Protein AF-A0A382R3A6-F1 (afdb_monomer_lite)

Radius of gyration: 14.2 Å; chains: 1; bounding box: 29×28×41 Å

Foldseek 3Di:
DDDDPVRCVVCLPPPPDAAEDQDAPVVVVVDDDPNYDYDPVVVAPPVPPPPVSVVVVVVVVCVSVVD

Structure (mmCIF, N/CA/C/O backbone):
data_AF-A0A382R3A6-F1
#
_entry.id   AF-A0A382R3A6-F1
#
loop_
_atom_site.group_PDB
_atom_site.id
_atom_site.type_symbol
_atom_site.label_atom_id
_atom_site.label_alt_id
_atom_site.label_comp_id
_atom_site.label_asym_id
_atom_site.label_entity_id
_atom_site.label_seq_id
_atom_site.pdbx_PDB_ins_code
_atom_site.Cartn_x
_atom_site.Cartn_y
_atom_site.Cartn_z
_atom_site.occupancy
_atom_site.B_iso_or_equiv
_atom_site.auth_seq_id
_atom_site.auth_comp_id
_atom_site.auth_asym_id
_atom_site.auth_atom_id
_atom_site.pdbx_PDB_model_num
ATOM 1 N N . MET A 1 1 ? 3.275 13.125 10.083 1.00 82.19 1 MET A N 1
ATOM 2 C CA . MET A 1 1 ? 2.686 12.884 11.420 1.00 82.19 1 MET A CA 1
ATOM 3 C C . MET A 1 1 ? 2.545 11.382 11.577 1.00 82.19 1 MET A C 1
ATOM 5 O O . MET A 1 1 ? 2.061 10.758 10.644 1.00 82.19 1 MET A O 1
ATOM 9 N N . PHE A 1 2 ? 3.003 10.808 12.687 1.00 92.50 2 PHE A N 1
ATOM 10 C CA . PHE A 1 2 ? 2.834 9.377 12.961 1.00 92.50 2 PHE A CA 1
ATOM 11 C C . PHE A 1 2 ? 1.512 9.128 13.698 1.00 92.50 2 PHE A C 1
ATOM 13 O O . PHE A 1 2 ? 1.059 9.994 14.444 1.00 92.50 2 PHE A O 1
ATOM 20 N N . LYS A 1 3 ? 0.909 7.959 13.468 1.00 93.38 3 LYS A N 1
ATOM 21 C CA . LYS A 1 3 ? -0.264 7.447 14.187 1.00 93.38 3 LYS A CA 1
ATOM 22 C C . LYS A 1 3 ? 0.176 6.298 15.082 1.00 93.38 3 LYS A C 1
ATOM 24 O O . LYS A 1 3 ? 1.024 5.498 14.691 1.00 93.38 3 LYS A O 1
ATOM 29 N N . THR A 1 4 ? -0.396 6.216 16.270 1.00 97.44 4 THR A N 1
ATOM 30 C CA . THR A 1 4 ? -0.239 5.049 17.143 1.00 97.44 4 THR A CA 1
ATOM 31 C C . THR A 1 4 ? -1.091 3.880 16.642 1.00 97.44 4 THR A C 1
ATOM 33 O O . THR A 1 4 ? -2.034 4.064 15.869 1.00 97.44 4 THR A O 1
ATOM 36 N N . THR A 1 5 ? -0.795 2.667 17.109 1.00 96.19 5 THR A N 1
ATOM 37 C CA . THR A 1 5 ? -1.572 1.467 16.758 1.00 96.19 5 THR A CA 1
ATOM 38 C C . THR A 1 5 ? -3.022 1.566 17.229 1.00 96.19 5 THR A C 1
ATOM 40 O O . THR A 1 5 ? -3.928 1.272 16.459 1.00 96.19 5 THR A O 1
ATOM 43 N N . SER A 1 6 ? -3.260 2.075 18.441 1.00 97.25 6 SER A N 1
ATOM 44 C CA . SER A 1 6 ? -4.612 2.266 18.984 1.00 97.25 6 SER A CA 1
ATOM 45 C C . SER A 1 6 ? -5.422 3.343 18.257 1.00 97.25 6 SER A C 1
ATOM 47 O O . SER A 1 6 ? -6.648 3.334 18.310 1.00 97.25 6 SER A O 1
ATOM 49 N N . GLU A 1 7 ? -4.772 4.310 17.60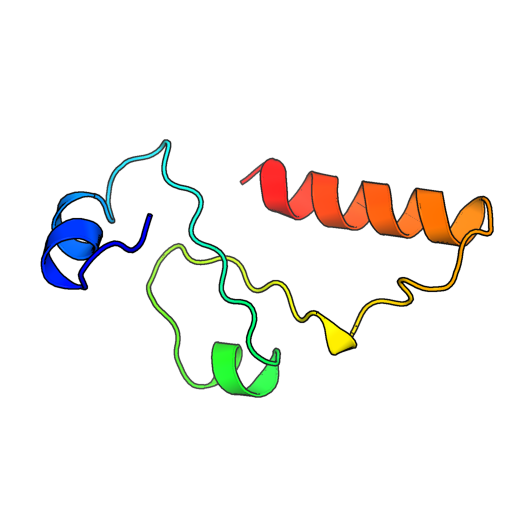6 1.00 96.50 7 GLU A N 1
ATOM 50 C CA . GLU A 1 7 ? -5.470 5.263 16.737 1.00 96.50 7 GLU A CA 1
ATOM 51 C C . GLU A 1 7 ? -5.841 4.639 15.393 1.00 96.50 7 GLU A C 1
ATOM 53 O O . GLU A 1 7 ? -6.925 4.924 14.893 1.00 96.50 7 GLU A O 1
ATOM 58 N N . LEU A 1 8 ? -4.967 3.800 14.827 1.00 95.06 8 LEU A N 1
ATOM 59 C CA . LEU A 1 8 ? -5.251 3.069 13.591 1.00 95.06 8 LEU A CA 1
ATOM 60 C C . LEU A 1 8 ? -6.395 2.069 13.790 1.00 95.06 8 LEU A C 1
ATOM 62 O O . LEU A 1 8 ? -7.306 2.025 12.974 1.00 95.06 8 LEU A O 1
ATOM 66 N N . GLU A 1 9 ? -6.384 1.323 14.895 1.00 95.38 9 GLU A N 1
ATOM 67 C CA . GLU A 1 9 ? -7.409 0.323 15.221 1.00 95.38 9 GLU A CA 1
ATOM 68 C C . GLU A 1 9 ? -8.832 0.904 15.190 1.00 95.38 9 GLU A C 1
ATOM 70 O O . GLU A 1 9 ? -9.754 0.266 14.697 1.00 95.38 9 GLU A O 1
ATOM 75 N N . LYS A 1 10 ? -9.001 2.162 15.621 1.00 96.44 10 LYS A N 1
ATOM 76 C CA . LYS A 1 10 ? -10.297 2.864 15.633 1.00 96.44 10 LYS A CA 1
ATOM 77 C C . LYS A 1 10 ? -10.867 3.174 14.249 1.00 96.44 10 LYS A C 1
ATOM 79 O O . LYS A 1 10 ? -12.040 3.524 14.165 1.00 96.44 10 LYS A O 1
ATOM 84 N N . ILE A 1 11 ? -10.044 3.126 13.205 1.00 95.62 11 ILE A N 1
ATOM 85 C CA . ILE A 1 11 ? -10.428 3.4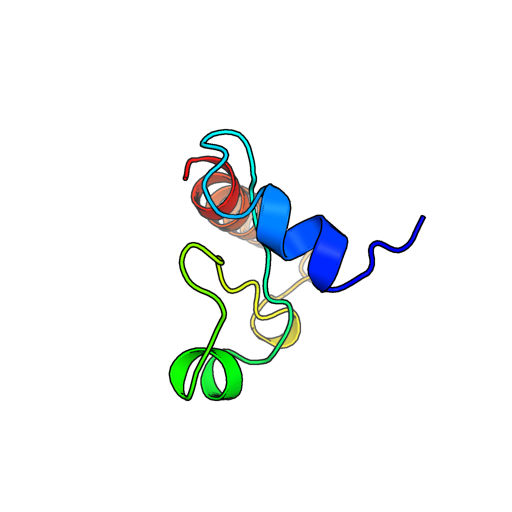98 11.838 1.00 95.62 11 ILE A CA 1
ATOM 86 C C . ILE A 1 11 ? -10.257 2.344 10.842 1.00 95.62 11 ILE A C 1
ATOM 88 O O . ILE A 1 11 ? -10.431 2.567 9.652 1.00 95.62 11 ILE A O 1
ATOM 92 N N . LEU A 1 12 ? -9.927 1.126 11.297 1.00 94.19 12 LEU A N 1
ATOM 93 C CA . LEU A 1 12 ? -9.684 -0.028 10.413 1.00 94.19 12 LEU A CA 1
ATOM 94 C C . LEU A 1 12 ? -10.885 -0.394 9.529 1.00 94.19 12 LEU A C 1
ATOM 96 O O . LEU A 1 12 ? -10.691 -0.922 8.436 1.00 94.19 12 LEU A O 1
ATOM 100 N N . ASP A 1 13 ? -12.097 -0.095 9.996 1.00 92.94 13 ASP A N 1
ATOM 101 C CA . ASP A 1 13 ? -13.346 -0.367 9.280 1.00 92.94 13 ASP A CA 1
ATOM 102 C C . ASP A 1 13 ? -13.865 0.848 8.484 1.00 92.94 13 ASP A C 1
ATOM 104 O O . ASP A 1 13 ? -14.963 0.796 7.928 1.00 92.94 13 ASP A O 1
ATOM 108 N N . ASP A 1 14 ? -13.121 1.962 8.434 1.00 94.69 14 ASP A N 1
ATOM 109 C CA . ASP A 1 14 ? -13.500 3.117 7.613 1.00 94.69 14 ASP A CA 1
ATOM 110 C C . ASP A 1 14 ? -13.365 2.753 6.122 1.00 94.69 14 ASP A C 1
ATOM 112 O O . ASP A 1 14 ? -12.255 2.471 5.667 1.00 94.69 14 ASP A O 1
ATOM 116 N N . PRO A 1 15 ? -14.449 2.797 5.324 1.00 91.25 15 PRO A N 1
ATOM 117 C CA . PRO A 1 15 ? -14.390 2.475 3.897 1.00 91.25 15 PRO A CA 1
ATOM 118 C C . PRO A 1 15 ? -13.537 3.456 3.080 1.00 91.25 15 PRO A C 1
ATOM 120 O O . PRO A 1 15 ? -13.250 3.188 1.919 1.00 91.25 15 PRO A O 1
ATOM 123 N N . ASN A 1 16 ? -13.140 4.596 3.653 1.00 92.50 16 ASN A N 1
ATOM 124 C CA . ASN A 1 16 ? -12.246 5.560 3.013 1.00 92.50 16 ASN A CA 1
ATOM 125 C C . ASN A 1 16 ? -10.774 5.369 3.419 1.00 92.50 16 ASN A C 1
ATOM 127 O O . ASN A 1 16 ? -9.912 6.133 2.972 1.00 92.50 16 ASN A O 1
ATOM 131 N N . LEU A 1 17 ? -10.465 4.392 4.281 1.00 93.56 17 LEU A N 1
ATOM 132 C CA . LEU A 1 17 ? -9.096 4.080 4.677 1.00 93.56 17 LEU A CA 1
ATOM 133 C C . LEU A 1 17 ? -8.434 3.168 3.639 1.00 93.56 17 LEU A C 1
ATOM 135 O O . LEU A 1 17 ? -8.761 1.992 3.526 1.00 93.56 17 LEU A O 1
ATOM 139 N N . LEU A 1 18 ? -7.404 3.683 2.968 1.00 93.88 18 LEU A N 1
ATOM 140 C CA . LEU A 1 18 ? -6.458 2.854 2.226 1.00 93.88 18 LEU A CA 1
ATOM 141 C C . LEU A 1 18 ? -5.234 2.561 3.099 1.00 93.88 18 LEU A C 1
ATOM 143 O O . LEU A 1 18 ? -4.414 3.446 3.358 1.00 93.88 18 LEU A O 1
ATOM 147 N N . LEU A 1 19 ? -5.096 1.310 3.537 1.00 94.56 19 LEU A N 1
ATOM 148 C CA . LEU A 1 19 ? -3.943 0.850 4.308 1.00 94.56 19 LEU A CA 1
ATOM 149 C C . LEU A 1 19 ? -2.912 0.195 3.378 1.00 94.56 19 LEU A C 1
ATOM 151 O O . LEU A 1 19 ? -3.223 -0.770 2.688 1.00 94.56 19 LEU A O 1
ATOM 155 N N . ILE A 1 20 ? -1.679 0.708 3.364 1.00 94.19 20 ILE A N 1
ATOM 156 C CA . ILE A 1 20 ? -0.607 0.223 2.482 1.00 94.19 20 ILE A CA 1
ATOM 157 C C . ILE A 1 20 ? 0.477 -0.466 3.312 1.00 94.19 20 ILE A C 1
ATOM 159 O O . ILE A 1 20 ? 1.078 0.154 4.190 1.00 94.19 20 ILE A O 1
ATOM 163 N N . ASP A 1 21 ? 0.756 -1.731 3.002 1.00 94.56 21 ASP A N 1
ATOM 164 C CA . ASP A 1 21 ? 1.880 -2.485 3.557 1.00 94.56 21 ASP A CA 1
ATOM 165 C C . ASP A 1 21 ? 3.069 -2.424 2.591 1.00 94.56 21 ASP A C 1
ATOM 167 O O . ASP A 1 21 ? 3.004 -2.960 1.485 1.00 94.56 21 ASP A O 1
ATOM 171 N N . THR A 1 22 ? 4.154 -1.767 2.999 1.00 93.50 22 THR A N 1
ATOM 172 C CA . THR A 1 22 ? 5.345 -1.539 2.163 1.00 93.50 22 THR A CA 1
ATOM 173 C C . THR A 1 22 ? 6.429 -2.608 2.320 1.00 93.50 22 THR A C 1
ATOM 175 O O . THR A 1 22 ? 7.561 -2.398 1.877 1.00 93.50 22 THR A O 1
ATOM 178 N N . ARG A 1 23 ? 6.137 -3.713 3.016 1.00 94.12 23 ARG A N 1
ATOM 179 C CA . ARG A 1 23 ? 7.059 -4.850 3.160 1.00 94.12 23 ARG A CA 1
ATOM 180 C C . ARG A 1 23 ? 7.103 -5.688 1.883 1.00 94.12 23 ARG A C 1
ATOM 182 O O . ARG A 1 23 ? 6.294 -5.511 0.967 1.00 94.12 23 ARG A O 1
ATOM 189 N N . SER A 1 24 ? 8.035 -6.639 1.845 1.00 93.44 24 SER A N 1
ATOM 190 C CA . SER A 1 24 ? 8.097 -7.623 0.763 1.00 93.44 24 SER A CA 1
ATOM 191 C C . SER A 1 24 ? 6.794 -8.423 0.661 1.00 93.44 24 SER A C 1
ATOM 193 O O . SER A 1 24 ? 6.116 -8.674 1.666 1.00 93.44 24 SER A O 1
ATOM 195 N N . PHE A 1 25 ? 6.465 -8.894 -0.544 1.00 92.62 25 PHE A N 1
ATOM 196 C CA . PHE A 1 25 ? 5.279 -9.734 -0.739 1.00 92.62 25 PHE A CA 1
ATOM 197 C C . PHE A 1 25 ? 5.305 -11.006 0.128 1.00 92.62 25 PHE A C 1
ATOM 199 O O . PHE A 1 25 ? 4.263 -11.474 0.593 1.00 92.62 25 PHE A O 1
ATOM 206 N N . GLN A 1 26 ? 6.497 -11.554 0.386 1.00 94.31 26 GLN A N 1
ATOM 207 C CA . GLN A 1 26 ? 6.673 -12.730 1.238 1.00 94.31 26 GLN A CA 1
ATOM 208 C C . GLN A 1 26 ? 6.225 -12.461 2.682 1.00 94.31 26 GLN A C 1
ATOM 210 O O . GLN A 1 26 ? 5.486 -13.260 3.254 1.00 94.31 26 GLN A O 1
ATOM 215 N N . GLU A 1 27 ? 6.642 -11.341 3.275 1.00 96.00 27 GLU A N 1
ATOM 216 C CA . GLU A 1 27 ? 6.244 -10.970 4.639 1.00 96.00 27 GLU A CA 1
ATOM 217 C C . GLU A 1 27 ? 4.752 -10.666 4.737 1.00 96.00 27 GLU A C 1
ATOM 219 O O . GLU A 1 27 ? 4.103 -11.111 5.683 1.00 96.00 27 GLU A O 1
ATOM 224 N N . TYR A 1 28 ? 4.206 -9.953 3.747 1.00 96.19 28 TYR A N 1
ATOM 225 C CA . TYR A 1 28 ? 2.774 -9.684 3.656 1.00 96.19 28 TYR A CA 1
ATOM 226 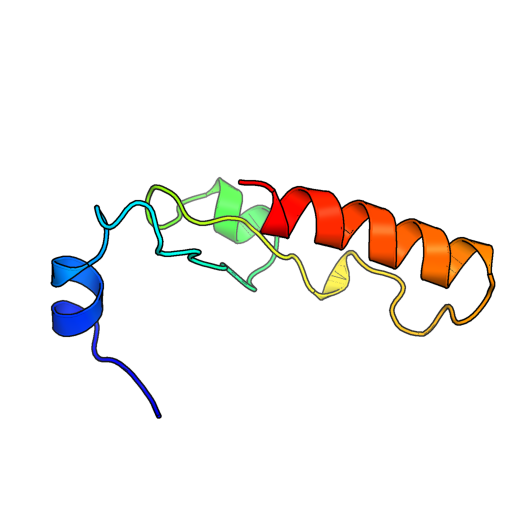C C . TYR A 1 28 ? 1.966 -10.987 3.600 1.00 96.19 28 TYR A C 1
ATOM 228 O O . TYR A 1 28 ? 1.010 -11.165 4.355 1.00 96.19 28 TYR A O 1
ATOM 236 N N . SER A 1 29 ? 2.386 -11.942 2.767 1.00 95.12 29 SER A N 1
ATOM 237 C CA . SER A 1 29 ? 1.699 -13.232 2.595 1.00 95.12 29 SER A CA 1
ATOM 238 C C . SER A 1 29 ? 1.720 -14.107 3.850 1.00 95.12 29 SER A C 1
ATOM 240 O O . SER A 1 29 ? 0.807 -14.902 4.057 1.00 95.12 29 SER A O 1
ATOM 242 N N . ASN A 1 30 ? 2.733 -13.953 4.707 1.00 97.44 30 ASN A N 1
ATOM 243 C CA . ASN A 1 30 ? 2.827 -14.674 5.979 1.00 97.44 30 ASN A CA 1
ATOM 244 C C . ASN A 1 30 ? 1.913 -14.100 7.073 1.00 97.44 30 ASN A C 1
ATOM 246 O O . ASN A 1 30 ? 1.692 -14.752 8.093 1.00 97.44 30 ASN A O 1
ATOM 250 N N . GLY A 1 31 ? 1.402 -12.883 6.887 1.00 97.25 31 GLY A N 1
ATOM 251 C CA . GLY A 1 31 ? 0.518 -12.213 7.828 1.00 97.25 31 GLY A CA 1
ATOM 252 C C . GLY A 1 31 ? 0.562 -10.698 7.658 1.00 97.25 31 GLY A C 1
ATOM 253 O O . GLY A 1 31 ? 1.630 -10.076 7.638 1.00 97.25 31 GLY A O 1
ATOM 254 N N . HIS A 1 32 ? -0.615 -10.093 7.567 1.00 96.50 32 HIS A N 1
ATOM 255 C CA . HIS A 1 32 ? -0.791 -8.655 7.405 1.00 96.50 32 HIS A CA 1
ATOM 256 C C . HIS A 1 32 ? -2.072 -8.191 8.101 1.00 96.50 32 HIS A C 1
ATOM 258 O O . HIS A 1 32 ? -2.908 -8.996 8.513 1.00 96.50 32 HIS A O 1
ATOM 264 N N . ILE A 1 33 ? -2.205 -6.875 8.254 1.00 96.06 33 ILE A N 1
ATOM 265 C CA . ILE A 1 33 ? -3.416 -6.258 8.795 1.00 96.06 33 ILE A CA 1
ATOM 266 C C . ILE A 1 33 ? -4.533 -6.411 7.758 1.00 96.06 33 ILE A C 1
ATOM 268 O O . ILE A 1 33 ? -4.314 -6.118 6.580 1.00 96.06 33 ILE A O 1
ATOM 272 N N . SER A 1 34 ? -5.718 -6.849 8.180 1.00 91.31 34 SER A N 1
ATOM 273 C CA . SER A 1 34 ? -6.888 -6.970 7.302 1.00 91.31 34 SER A CA 1
ATOM 274 C C . SER A 1 34 ? -7.147 -5.682 6.515 1.00 91.31 34 SER A C 1
ATOM 276 O O . SER A 1 34 ? -6.912 -4.584 7.016 1.00 91.31 34 SER A O 1
ATOM 278 N N . ASN A 1 35 ? -7.628 -5.824 5.279 1.00 90.44 35 ASN A N 1
ATOM 279 C CA . ASN A 1 35 ? -7.899 -4.727 4.337 1.00 90.44 35 ASN A CA 1
ATOM 280 C C . ASN A 1 35 ? -6.664 -3.921 3.886 1.00 90.44 35 ASN A C 1
ATOM 282 O O . ASN A 1 35 ? -6.809 -2.958 3.136 1.00 90.44 35 ASN A O 1
ATOM 286 N N . SER A 1 36 ? -5.443 -4.308 4.280 1.00 94.81 36 SER A N 1
ATOM 287 C CA . SER A 1 36 ? -4.230 -3.697 3.726 1.00 94.81 36 SER A CA 1
ATOM 288 C C . SER A 1 36 ? -3.900 -4.218 2.329 1.00 94.81 36 SER A C 1
ATOM 290 O O . SER A 1 36 ? -4.063 -5.401 2.023 1.00 94.81 36 SER A O 1
ATOM 292 N N . VAL A 1 37 ? -3.377 -3.329 1.488 1.00 93.31 37 VAL A N 1
ATOM 293 C CA . VAL A 1 37 ? -2.866 -3.629 0.150 1.00 93.31 37 VAL A CA 1
ATOM 294 C C . VAL A 1 37 ? -1.341 -3.655 0.203 1.00 93.31 37 VAL A C 1
ATOM 296 O O . VAL A 1 37 ? -0.716 -2.720 0.704 1.00 93.31 37 VAL A O 1
ATOM 299 N N . ASN A 1 38 ? -0.724 -4.713 -0.324 1.00 93.38 38 ASN A N 1
ATOM 300 C CA . ASN A 1 38 ? 0.731 -4.780 -0.420 1.00 93.38 38 ASN A CA 1
ATOM 301 C C . ASN A 1 38 ? 1.259 -3.899 -1.559 1.00 93.38 38 ASN A C 1
ATOM 303 O O . ASN A 1 38 ? 0.830 -4.018 -2.708 1.00 93.38 38 ASN A O 1
ATOM 307 N N . LEU A 1 39 ? 2.235 -3.056 -1.236 1.00 91.50 39 LEU A N 1
ATOM 308 C CA . LEU A 1 39 ? 3.057 -2.310 -2.175 1.00 91.50 39 LEU A CA 1
ATOM 309 C C . LEU A 1 39 ? 4.510 -2.749 -1.965 1.00 91.50 39 LEU A C 1
ATOM 311 O O . LEU A 1 39 ? 5.268 -2.098 -1.247 1.00 91.50 39 LEU A O 1
ATOM 315 N N . ASP A 1 40 ? 4.892 -3.867 -2.585 1.00 88.56 40 ASP A N 1
ATOM 316 C CA . ASP A 1 40 ? 6.272 -4.354 -2.546 1.00 88.56 40 ASP A CA 1
ATOM 317 C C . ASP A 1 40 ? 7.188 -3.429 -3.350 1.00 88.56 40 ASP A C 1
ATOM 319 O O . ASP A 1 40 ? 7.346 -3.560 -4.563 1.00 88.56 40 ASP A O 1
ATOM 323 N N . LEU A 1 41 ? 7.799 -2.489 -2.638 1.00 80.19 41 LEU A N 1
ATOM 324 C CA . LEU A 1 41 ? 8.614 -1.419 -3.191 1.00 80.19 41 LEU A CA 1
ATOM 325 C C . LEU A 1 41 ? 9.801 -1.916 -4.037 1.00 80.19 41 LEU A C 1
ATOM 327 O O . LEU A 1 41 ? 10.220 -1.227 -4.964 1.00 80.19 41 LEU A O 1
ATOM 331 N N . PHE A 1 42 ? 10.319 -3.114 -3.765 1.00 79.94 42 PHE A N 1
ATOM 332 C CA . PHE A 1 42 ? 11.476 -3.664 -4.478 1.00 79.94 42 PHE A CA 1
ATOM 333 C C . PHE A 1 42 ? 11.096 -4.456 -5.731 1.00 79.94 42 PHE A C 1
ATOM 335 O O . PHE A 1 42 ? 11.946 -4.685 -6.590 1.00 79.94 42 PHE A O 1
ATOM 342 N N . SER A 1 43 ? 9.824 -4.835 -5.866 1.00 77.44 43 SER A N 1
ATOM 343 C CA . SER A 1 43 ? 9.308 -5.544 -7.043 1.00 77.44 43 SER A CA 1
ATOM 344 C C . SER A 1 43 ? 9.068 -4.630 -8.254 1.00 77.44 43 SER A C 1
ATOM 346 O O . SER A 1 43 ? 8.730 -5.103 -9.339 1.00 77.44 43 SER A O 1
ATOM 348 N N . PHE A 1 44 ? 9.244 -3.318 -8.103 1.00 75.44 44 PHE A N 1
ATOM 349 C CA . PHE A 1 44 ? 8.974 -2.339 -9.150 1.00 75.44 44 PHE A CA 1
ATOM 350 C C . PHE A 1 44 ? 10.256 -1.761 -9.766 1.00 75.44 44 PHE A C 1
ATOM 352 O O . PHE A 1 44 ? 11.215 -1.410 -9.079 1.00 75.44 44 PHE A O 1
ATOM 359 N N . HIS A 1 45 ? 10.236 -1.543 -11.081 1.00 77.44 45 HIS A N 1
ATOM 360 C CA . HIS A 1 45 ? 11.328 -0.902 -11.817 1.00 77.44 45 HIS A CA 1
ATOM 361 C C . HIS A 1 45 ? 11.238 0.633 -11.769 1.00 77.44 45 HIS A C 1
ATOM 363 O O . HIS A 1 45 ? 11.045 1.284 -12.786 1.00 77.44 45 HIS A O 1
ATOM 369 N N . TRP A 1 46 ? 11.376 1.245 -10.592 1.00 75.69 46 TRP A N 1
ATOM 370 C CA . TRP A 1 46 ? 11.192 2.702 -10.418 1.00 75.69 46 TRP A CA 1
ATOM 371 C C . TRP A 1 46 ? 12.153 3.588 -11.208 1.00 75.69 46 TRP A C 1
ATOM 373 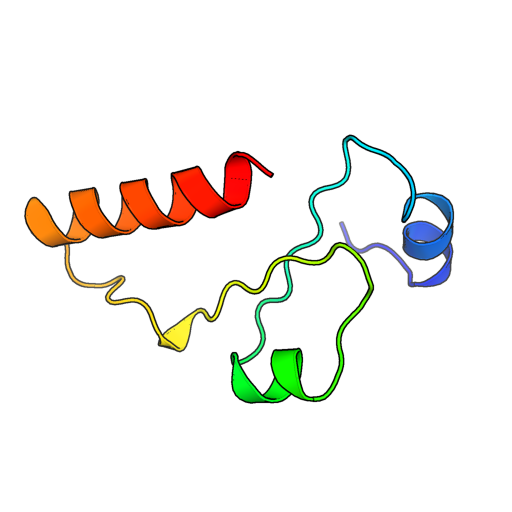O O . TRP A 1 46 ? 11.850 4.746 -11.481 1.00 75.69 46 TRP A O 1
ATOM 383 N N . ILE A 1 47 ? 13.326 3.056 -11.545 1.00 83.50 47 ILE A N 1
ATOM 384 C CA . ILE A 1 47 ? 14.325 3.761 -12.351 1.00 83.50 47 ILE A CA 1
ATOM 385 C C . ILE A 1 47 ? 14.011 3.698 -13.854 1.00 83.50 47 ILE A C 1
ATOM 387 O O . ILE A 1 47 ? 14.605 4.438 -14.639 1.00 83.50 47 ILE A O 1
ATOM 391 N N . ASP A 1 48 ? 13.070 2.839 -14.262 1.00 88.31 48 ASP A N 1
ATOM 392 C CA . ASP A 1 48 ? 12.622 2.749 -15.644 1.00 88.31 48 ASP A CA 1
ATOM 393 C C . ASP A 1 48 ? 11.680 3.912 -15.976 1.00 88.31 48 ASP A C 1
ATOM 395 O O . ASP A 1 48 ? 10.470 3.883 -15.751 1.00 88.31 48 ASP A O 1
ATOM 399 N N . THR A 1 49 ? 12.279 4.963 -16.526 1.00 92.94 49 THR A N 1
ATOM 400 C CA . THR A 1 49 ? 11.588 6.172 -16.987 1.00 92.94 49 THR A CA 1
ATOM 401 C C . THR A 1 49 ? 11.230 6.118 -18.475 1.00 92.94 49 THR A C 1
ATOM 403 O O . THR A 1 49 ? 10.851 7.138 -19.058 1.00 92.94 49 THR A O 1
ATOM 406 N N . SER A 1 50 ? 11.324 4.940 -19.110 1.00 95.06 50 SER A N 1
ATOM 407 C CA . SER A 1 50 ? 10.767 4.727 -20.449 1.00 95.06 50 SER A CA 1
ATOM 408 C C . SER A 1 50 ? 9.249 4.942 -20.447 1.00 95.06 50 SER A C 1
ATOM 410 O O . SER A 1 50 ? 8.588 4.952 -19.403 1.00 95.06 50 SER A O 1
ATOM 412 N N . LYS A 1 51 ? 8.656 5.114 -21.633 1.00 95.50 51 LYS A N 1
ATOM 413 C CA . LYS A 1 51 ? 7.196 5.266 -21.748 1.00 95.50 51 LYS A CA 1
ATOM 414 C C . LYS A 1 51 ? 6.478 4.024 -21.225 1.00 95.50 51 LYS A C 1
ATOM 416 O O . LYS A 1 51 ? 5.438 4.135 -20.578 1.00 95.50 51 LYS A O 1
ATOM 421 N N . GLU A 1 52 ? 7.048 2.861 -21.499 1.00 93.31 52 GLU A N 1
ATOM 422 C CA . GLU A 1 52 ? 6.568 1.554 -21.079 1.00 93.31 52 GLU A CA 1
ATOM 423 C C . GLU A 1 52 ? 6.675 1.404 -19.557 1.00 93.31 52 GLU A C 1
ATOM 425 O O . GLU A 1 52 ? 5.688 1.033 -18.918 1.00 93.31 52 GLU A O 1
ATOM 430 N N . GLY A 1 53 ? 7.814 1.790 -18.971 1.00 91.12 53 GLY A N 1
ATOM 431 C CA . GLY A 1 53 ? 8.034 1.820 -17.522 1.00 91.12 53 GLY A CA 1
ATOM 432 C C . GLY A 1 53 ? 7.025 2.712 -16.796 1.00 91.12 53 GLY A C 1
ATOM 433 O O . GLY A 1 53 ? 6.327 2.256 -15.887 1.00 91.12 53 GLY A O 1
ATOM 434 N N . ILE A 1 54 ? 6.840 3.949 -17.271 1.00 92.62 54 ILE A N 1
ATOM 435 C CA . ILE A 1 54 ? 5.851 4.895 -16.723 1.00 92.62 54 ILE A CA 1
ATOM 436 C C . ILE A 1 54 ? 4.416 4.369 -16.887 1.00 92.62 54 ILE A C 1
ATOM 438 O O . ILE A 1 54 ? 3.587 4.516 -15.987 1.00 92.62 54 ILE A O 1
ATOM 442 N N . SER A 1 55 ? 4.091 3.751 -18.026 1.00 92.44 55 SER A N 1
ATOM 443 C CA . SER A 1 55 ? 2.768 3.160 -18.265 1.00 92.44 55 SER A CA 1
ATOM 444 C C . SER A 1 55 ? 2.479 2.008 -17.297 1.00 92.44 55 SER A C 1
ATOM 446 O O . SER A 1 55 ? 1.416 1.980 -16.671 1.00 92.44 55 SER A O 1
ATOM 448 N N . SER A 1 56 ? 3.447 1.103 -17.120 1.00 89.38 56 SER A N 1
ATOM 449 C CA . SER A 1 56 ? 3.365 -0.029 -16.190 1.00 89.38 56 SER A CA 1
ATOM 450 C C . SER A 1 56 ? 3.192 0.442 -14.745 1.00 89.38 56 SER A C 1
ATOM 452 O O . SER A 1 56 ? 2.252 0.019 -14.066 1.00 89.38 56 SER A O 1
ATOM 454 N N . PHE A 1 57 ? 4.014 1.410 -14.320 1.00 89.00 57 PHE A N 1
ATOM 455 C CA . PHE A 1 57 ? 3.897 2.079 -13.023 1.00 89.00 57 PHE A CA 1
ATOM 456 C C . PHE A 1 57 ? 2.476 2.619 -12.811 1.00 89.00 57 PHE A C 1
ATOM 458 O O . PHE A 1 57 ? 1.794 2.253 -11.853 1.00 89.00 57 PHE A O 1
ATOM 465 N N . ASN A 1 58 ? 1.971 3.424 -13.750 1.00 90.31 58 ASN A N 1
ATOM 466 C CA . ASN A 1 58 ? 0.630 4.002 -13.649 1.00 90.31 58 ASN A CA 1
ATOM 467 C C . ASN A 1 58 ? -0.465 2.930 -13.578 1.00 90.31 58 ASN A C 1
ATOM 469 O O . ASN A 1 58 ? -1.454 3.104 -12.866 1.00 90.31 58 ASN A O 1
ATOM 473 N N . GLN A 1 59 ? -0.317 1.823 -14.307 1.00 89.38 59 GLN A N 1
ATOM 474 C CA . GLN A 1 59 ? -1.289 0.734 -14.290 1.00 89.38 59 GLN A CA 1
ATOM 475 C C . GLN A 1 59 ? -1.316 0.008 -12.940 1.00 89.38 59 GLN A C 1
ATOM 477 O O . GLN A 1 59 ? -2.393 -0.356 -12.469 1.00 89.38 59 GLN A O 1
ATOM 482 N N . GLN A 1 60 ? -0.161 -0.185 -12.305 1.00 85.50 60 GLN A N 1
ATOM 483 C CA . GLN A 1 60 ? -0.071 -0.808 -10.984 1.00 85.50 60 GLN A CA 1
ATOM 484 C C . GLN A 1 60 ? -0.659 0.099 -9.899 1.00 85.50 60 GLN A C 1
ATOM 486 O O . GLN A 1 60 ? -1.500 -0.352 -9.125 1.00 85.50 60 GLN A O 1
ATOM 491 N N . PHE A 1 61 ? -0.324 1.391 -9.902 1.00 88.81 61 PHE A N 1
ATOM 492 C CA . PHE A 1 61 ? -0.880 2.334 -8.928 1.00 88.81 61 PHE A CA 1
ATOM 4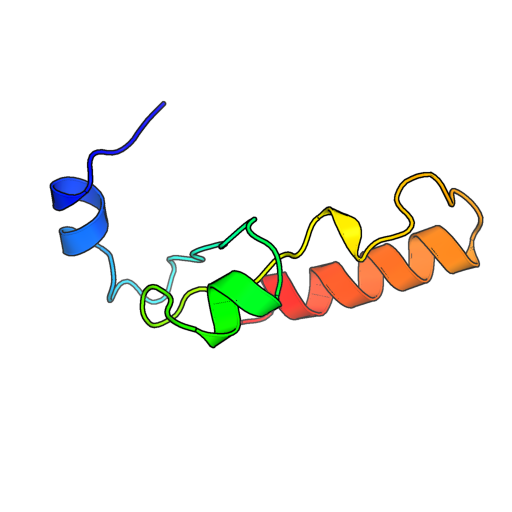93 C C . PHE A 1 61 ? -2.383 2.553 -9.104 1.00 88.81 61 PHE A C 1
ATOM 495 O O . PHE A 1 61 ? -3.096 2.651 -8.110 1.00 88.81 61 PHE A O 1
ATOM 502 N N . LYS A 1 62 ? -2.905 2.533 -10.339 1.00 90.06 62 LYS A N 1
ATOM 503 C CA . LYS A 1 62 ? -4.360 2.539 -10.563 1.00 90.06 62 LYS A CA 1
ATOM 504 C C . LYS A 1 62 ? -5.060 1.378 -9.864 1.00 90.06 62 LYS A C 1
ATOM 506 O O . LYS A 1 62 ? -6.124 1.605 -9.314 1.00 90.06 62 LYS A O 1
ATOM 511 N N . LYS A 1 63 ? -4.474 0.174 -9.861 1.00 85.06 63 LYS A N 1
ATOM 512 C CA . LYS A 1 63 ? -5.047 -0.990 -9.163 1.00 85.06 63 LYS A CA 1
ATOM 513 C C . LYS A 1 63 ? -5.028 -0.821 -7.644 1.00 85.06 63 LYS A C 1
ATOM 515 O O . LYS A 1 63 ? -5.966 -1.242 -6.986 1.00 85.06 63 LYS A O 1
ATOM 520 N N . ILE A 1 64 ? -3.971 -0.216 -7.102 1.00 85.62 64 ILE A N 1
ATOM 521 C CA . ILE A 1 64 ? -3.838 0.027 -5.658 1.00 85.62 64 ILE A CA 1
ATOM 522 C C . ILE A 1 64 ? -4.859 1.068 -5.184 1.00 85.62 64 ILE A C 1
ATOM 524 O O . ILE A 1 64 ? -5.495 0.868 -4.158 1.00 85.62 64 ILE A O 1
ATOM 528 N N . PHE A 1 65 ? -5.041 2.155 -5.939 1.00 84.25 65 PHE A N 1
ATOM 529 C CA . PHE A 1 65 ? -5.950 3.250 -5.577 1.00 84.25 65 PHE A CA 1
ATOM 530 C C . PHE A 1 65 ? -7.405 3.056 -6.034 1.00 84.25 65 PHE A C 1
ATOM 532 O O . PHE A 1 65 ? -8.224 3.941 -5.806 1.00 84.25 65 PHE A O 1
ATOM 539 N N . SER A 1 66 ? -7.728 1.954 -6.716 1.00 80.94 66 SER A N 1
ATOM 540 C CA . SER A 1 66 ? -9.104 1.617 -7.116 1.00 80.94 66 SER A CA 1
ATOM 541 C C . SER A 1 66 ? -9.802 0.637 -6.169 1.00 80.94 66 SER A C 1
ATOM 543 O O . SER A 1 66 ? -10.892 0.181 -6.509 1.00 80.94 66 SER A O 1
ATOM 545 N N . GLN A 1 67 ? -9.135 0.244 -5.080 1.00 61.47 67 GLN A N 1
ATOM 546 C CA . GLN A 1 67 ? -9.707 -0.580 -4.012 1.00 61.47 67 GLN A CA 1
ATOM 547 C C . GLN A 1 67 ? -10.668 0.236 -3.151 1.00 61.47 67 GLN A C 1
ATOM 549 O O . GLN A 1 67 ? -10.415 1.454 -2.998 1.00 61.47 67 GLN A O 1
#

Sequence (67 aa):
MFKTTSELEKILDDPNLLLIDTRSFQEYSNGHISNSVNLDLFSFHWIDTSKEGISSFNQQFKKIFSQ

pL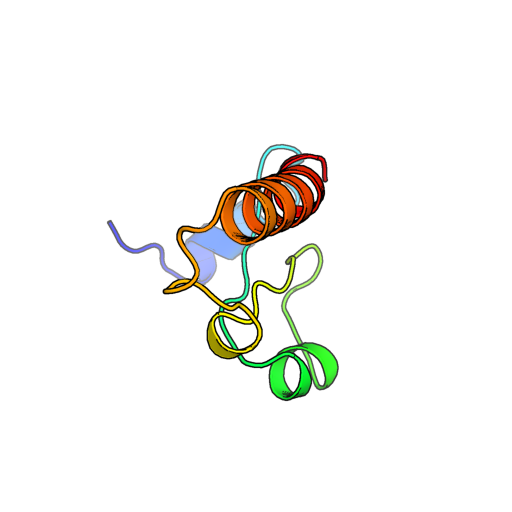DDT: mean 90.61, std 6.67, range [61.47, 97.44]

Organism: NCBI:txid408172

InterPro domains:
  IPR001763 Rhodanese-like domain [PF00581] (5-64)
  IPR001763 Rhodanese-like domain [PS50206] (13-67)
  IPR036873 Rhodanese-like domain superfamily [G3DSA:3.40.250.10] (1-67)
  IPR036873 Rhodanese-like domain superfamily [SSF52821] (4-44)

Secondary structure (DSSP, 8-state):
----HHHHHTTTT-TT--EEE-S-HHHHHH---TTEEE--GGGS-TT--SHHHHHHHHHHHHHHTT-